Protein AF-A0A5K1DK89-F1 (afdb_monomer_lite)

InterPro domains:
  IPR008901 Alkaline ceramidase [PF05875] (11-75)
  IPR044219 Alkaline ceramidase, plant [PTHR46852] (2-75)

Sequence (75 aa):
MEDMVASTFWGPVTSTTEWCEKNYAHSPYIAEFYNTISNIPCIVLAFVGLVNALRQRFEKRFSVLHLSNMVLAIG

Structure (mmCIF, N/CA/C/O backbone):
data_AF-A0A5K1DK89-F1
#
_entry.id   AF-A0A5K1DK89-F1
#
loop_
_atom_site.group_PDB
_atom_site.id
_atom_site.type_symbol
_atom_site.label_atom_id
_atom_site.label_alt_id
_atom_site.label_comp_id
_atom_site.label_asym_id
_atom_site.label_entity_id
_atom_site.label_seq_id
_atom_site.pdbx_PDB_ins_code
_atom_site.Cartn_x
_atom_site.Cartn_y
_atom_site.Cartn_z
_atom_site.occupancy
_atom_site.B_iso_or_equiv
_atom_site.auth_seq_id
_atom_site.auth_comp_id
_atom_site.auth_asym_id
_atom_site.auth_atom_id
_atom_site.pdbx_PDB_model_num
ATOM 1 N N . MET A 1 1 ? 21.808 -9.407 -28.408 1.00 43.41 1 MET A N 1
ATOM 2 C CA . MET A 1 1 ? 21.190 -9.682 -27.100 1.00 43.41 1 MET A CA 1
ATOM 3 C C . MET A 1 1 ? 20.216 -8.551 -26.891 1.00 43.41 1 MET A C 1
ATOM 5 O O . MET A 1 1 ? 20.583 -7.533 -26.333 1.00 43.41 1 MET A O 1
ATOM 9 N N . GLU A 1 2 ? 19.061 -8.658 -27.544 1.00 40.59 2 GLU A N 1
ATOM 10 C CA . GLU A 1 2 ? 17.975 -7.705 -27.356 1.00 40.59 2 GLU A CA 1
ATOM 11 C C . GLU A 1 2 ? 17.558 -7.843 -25.899 1.00 40.59 2 GLU A C 1
ATOM 13 O O . GLU A 1 2 ? 16.988 -8.865 -25.510 1.00 40.59 2 GLU A O 1
ATOM 18 N N . ASP A 1 3 ? 17.917 -6.854 -25.084 1.00 51.22 3 ASP A N 1
ATOM 19 C CA . ASP A 1 3 ? 17.185 -6.572 -23.864 1.00 51.22 3 ASP A CA 1
ATOM 20 C C . ASP A 1 3 ? 15.745 -6.396 -24.320 1.00 51.22 3 ASP A C 1
ATOM 22 O O . ASP A 1 3 ? 15.377 -5.361 -24.877 1.00 51.22 3 ASP A O 1
ATOM 26 N N . MET A 1 4 ? 14.972 -7.482 -24.232 1.00 51.06 4 MET A N 1
ATOM 27 C CA . MET A 1 4 ? 13.548 -7.462 -24.481 1.00 51.06 4 MET A CA 1
ATOM 28 C C . MET A 1 4 ? 13.034 -6.338 -23.609 1.00 51.06 4 MET A C 1
ATOM 30 O O . MET A 1 4 ? 13.007 -6.465 -22.385 1.00 51.06 4 MET A O 1
ATOM 34 N N . VAL A 1 5 ? 12.700 -5.225 -24.257 1.00 55.81 5 VAL A N 1
ATOM 35 C CA . VAL A 1 5 ? 11.883 -4.165 -23.704 1.00 55.81 5 VAL A CA 1
ATOM 36 C C . VAL A 1 5 ? 10.596 -4.880 -23.327 1.00 55.81 5 VAL A C 1
ATOM 38 O O . VAL A 1 5 ? 9.674 -4.994 -24.132 1.00 55.81 5 VAL A O 1
ATOM 41 N N . ALA A 1 6 ? 10.568 -5.475 -22.132 1.00 55.56 6 ALA A N 1
ATOM 42 C CA . ALA A 1 6 ? 9.335 -5.846 -21.483 1.00 55.56 6 ALA A CA 1
ATOM 43 C C . ALA A 1 6 ? 8.515 -4.570 -21.579 1.00 55.56 6 ALA A C 1
ATOM 45 O O . ALA A 1 6 ? 9.003 -3.508 -21.196 1.00 55.56 6 ALA A O 1
ATOM 46 N N . SER A 1 7 ? 7.370 -4.637 -22.248 1.00 63.69 7 SER A N 1
ATOM 47 C CA . SER A 1 7 ? 6.534 -3.480 -22.528 1.00 63.69 7 SER A CA 1
ATOM 48 C C . SER A 1 7 ? 6.052 -2.910 -21.194 1.00 63.69 7 SER A C 1
ATOM 50 O O . SER A 1 7 ? 4.987 -3.292 -20.707 1.00 63.69 7 SER A O 1
ATOM 52 N N . THR A 1 8 ? 6.873 -2.082 -20.548 1.00 73.00 8 THR A N 1
ATOM 53 C CA . THR A 1 8 ? 6.550 -1.480 -19.264 1.00 73.00 8 THR A CA 1
ATOM 54 C C . THR A 1 8 ? 5.543 -0.385 -19.548 1.00 73.00 8 THR A C 1
ATOM 56 O O . THR A 1 8 ? 5.770 0.507 -20.366 1.00 73.00 8 THR A O 1
ATOM 59 N N . PHE A 1 9 ? 4.383 -0.467 -18.908 1.00 86.38 9 PHE A N 1
ATOM 60 C CA . PHE A 1 9 ? 3.349 0.540 -19.106 1.00 86.38 9 PHE A CA 1
ATOM 61 C C . PHE A 1 9 ? 3.780 1.915 -18.558 1.00 86.38 9 PHE A C 1
ATOM 63 O O . PHE A 1 9 ? 3.424 2.946 -19.121 1.00 86.38 9 PHE A O 1
ATOM 70 N N . TRP A 1 10 ? 4.580 1.931 -17.485 1.00 87.62 10 TRP A N 1
ATOM 71 C CA . TRP A 1 10 ? 4.933 3.141 -16.729 1.00 87.62 10 TRP A CA 1
ATOM 72 C C . TRP A 1 10 ? 6.252 3.812 -17.142 1.00 87.62 10 TRP A C 1
ATOM 74 O O . TRP A 1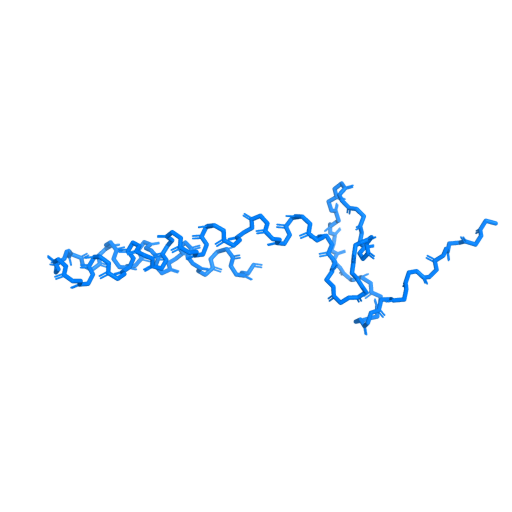 10 ? 6.615 4.835 -16.566 1.00 87.62 10 TRP A O 1
ATOM 84 N N . GLY A 1 11 ? 6.962 3.282 -18.143 1.00 86.25 11 GLY A N 1
ATOM 85 C CA . GLY A 1 11 ? 8.238 3.836 -18.605 1.00 86.25 11 GLY A CA 1
ATOM 86 C C . GLY A 1 11 ? 9.465 3.298 -17.848 1.00 86.25 11 GLY A C 1
ATOM 87 O O . GLY A 1 11 ? 9.421 2.172 -17.336 1.00 86.25 11 GLY A O 1
ATOM 88 N N . PRO A 1 12 ? 10.594 4.037 -17.848 1.00 87.38 12 PRO A N 1
ATOM 89 C CA . PRO A 1 12 ? 11.854 3.573 -17.274 1.00 87.38 12 PRO A CA 1
ATOM 90 C C . PRO A 1 12 ? 11.825 3.572 -15.741 1.00 87.38 12 PRO A C 1
ATOM 92 O O . PRO A 1 12 ? 11.237 4.449 -15.113 1.00 87.38 12 PRO A O 1
ATOM 95 N N . VAL A 1 13 ? 12.503 2.595 -15.141 1.00 88.19 13 VAL A N 1
ATOM 96 C CA . VAL A 1 13 ? 12.597 2.432 -13.685 1.00 88.19 13 VAL A CA 1
ATOM 97 C C . VAL A 1 13 ? 13.609 3.434 -13.115 1.00 88.19 13 VAL A C 1
ATOM 99 O O . VAL A 1 13 ? 14.747 3.490 -13.578 1.00 88.19 13 VAL A O 1
ATOM 102 N N . THR A 1 14 ? 13.193 4.244 -12.135 1.00 91.62 14 THR A N 1
ATOM 103 C CA . THR A 1 14 ? 14.024 5.295 -11.504 1.00 91.62 14 THR A CA 1
ATOM 104 C C . THR A 1 14 ? 14.317 5.041 -10.024 1.00 91.62 14 THR A C 1
ATOM 106 O O . THR A 1 14 ? 14.834 5.927 -9.342 1.00 91.62 14 THR A O 1
ATOM 109 N N . SER A 1 15 ? 13.939 3.880 -9.492 1.00 87.81 15 SER A N 1
ATOM 110 C CA . SER A 1 15 ? 14.232 3.486 -8.114 1.00 87.81 15 SER A CA 1
ATOM 111 C C . SER A 1 15 ? 15.733 3.305 -7.907 1.00 87.81 15 SER A C 1
ATOM 113 O O . SER A 1 15 ? 16.463 2.848 -8.783 1.00 87.81 15 SER A O 1
ATOM 115 N N . THR A 1 16 ? 16.209 3.680 -6.720 1.00 92.06 16 THR A N 1
ATOM 116 C CA . THR A 1 16 ? 17.626 3.540 -6.353 1.00 92.06 16 THR A CA 1
ATOM 117 C C . THR A 1 16 ? 18.025 2.075 -6.159 1.00 92.06 16 THR A C 1
ATOM 119 O O . THR A 1 16 ? 19.186 1.725 -6.361 1.00 92.06 16 THR A O 1
ATOM 122 N N . THR A 1 17 ? 17.069 1.232 -5.757 1.00 88.94 17 THR A N 1
ATOM 123 C CA . THR A 1 17 ? 17.284 -0.177 -5.422 1.00 88.94 17 THR A CA 1
ATOM 124 C C . THR A 1 17 ? 16.189 -1.028 -6.046 1.00 88.94 17 THR A C 1
ATOM 126 O O . THR A 1 17 ? 15.013 -0.785 -5.793 1.00 88.94 17 THR A O 1
ATOM 129 N N . GLU A 1 18 ? 16.605 -2.056 -6.777 1.00 90.56 18 GLU A N 1
ATOM 130 C CA . GLU A 1 18 ? 15.752 -3.116 -7.316 1.00 90.56 18 GLU A CA 1
ATOM 131 C C . GLU A 1 18 ? 15.979 -4.396 -6.512 1.00 90.56 18 GLU A C 1
ATOM 133 O O . GLU A 1 18 ? 17.115 -4.683 -6.109 1.00 90.56 18 GLU A O 1
ATOM 138 N N . TRP A 1 19 ? 14.927 -5.175 -6.273 1.00 88.75 19 TRP A N 1
ATOM 139 C CA . TRP A 1 19 ? 15.063 -6.444 -5.567 1.00 88.75 19 TRP A CA 1
ATOM 140 C C . TRP A 1 19 ? 15.431 -7.582 -6.532 1.00 88.75 19 TRP A C 1
ATOM 142 O O . TRP A 1 19 ? 15.710 -7.392 -7.713 1.00 88.75 19 TRP A O 1
ATOM 152 N N . CYS A 1 20 ? 15.498 -8.810 -6.009 1.00 93.62 20 CYS A N 1
ATOM 153 C CA . CYS A 1 20 ? 15.866 -9.992 -6.798 1.00 93.62 20 CYS A CA 1
ATOM 154 C C . CYS A 1 20 ? 14.800 -10.367 -7.853 1.00 93.62 20 CYS A C 1
ATOM 156 O O . CYS A 1 20 ? 15.106 -11.053 -8.831 1.00 93.62 20 CYS A O 1
ATOM 158 N N . GLU A 1 21 ? 13.542 -9.947 -7.664 1.00 93.12 21 GLU A N 1
ATOM 159 C CA . GLU A 1 21 ? 12.460 -10.219 -8.611 1.00 93.12 21 GLU A CA 1
ATOM 160 C C . GLU A 1 21 ? 12.581 -9.328 -9.856 1.00 93.12 21 GLU A C 1
ATOM 162 O O . GLU A 1 21 ? 12.822 -8.131 -9.770 1.00 93.12 21 GLU A O 1
ATOM 167 N N . LYS A 1 22 ? 12.392 -9.908 -11.046 1.00 91.00 22 LYS A N 1
ATOM 168 C CA . LYS A 1 22 ? 12.456 -9.147 -12.298 1.00 91.00 22 LYS A CA 1
ATOM 169 C C . LYS A 1 22 ? 11.230 -8.247 -12.465 1.00 91.00 22 LYS A C 1
ATOM 171 O O . LYS A 1 22 ? 10.091 -8.719 -12.422 1.00 91.00 22 LYS A O 1
ATOM 176 N N . ASN A 1 23 ? 11.469 -6.981 -12.795 1.00 91.62 23 ASN A N 1
ATOM 177 C CA . ASN A 1 23 ? 10.419 -6.031 -13.150 1.00 91.62 23 ASN A CA 1
ATOM 178 C C . ASN A 1 23 ? 9.570 -6.501 -14.336 1.00 91.62 23 ASN A C 1
ATOM 180 O O . ASN A 1 23 ? 10.099 -6.946 -15.354 1.00 91.62 23 ASN A O 1
ATOM 184 N N . TYR A 1 24 ? 8.248 -6.362 -14.204 1.00 89.81 24 TYR A N 1
ATOM 185 C CA . TYR A 1 24 ? 7.250 -6.633 -15.245 1.00 89.81 24 TYR A CA 1
ATOM 186 C C . TYR A 1 24 ? 7.286 -8.056 -15.839 1.00 89.81 24 TYR A C 1
ATOM 188 O O . TYR A 1 24 ? 6.770 -8.288 -16.931 1.00 89.81 24 TYR A O 1
ATOM 196 N N . ALA A 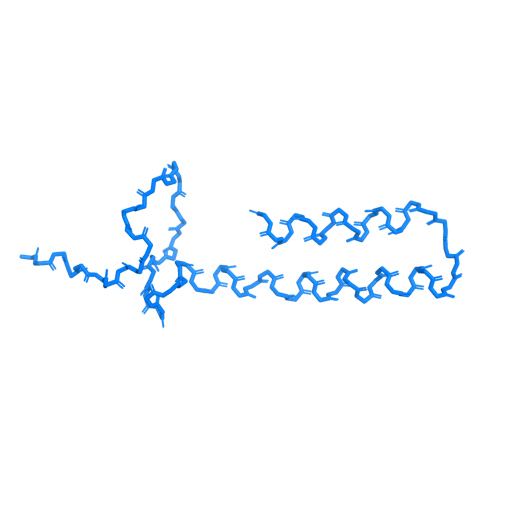1 25 ? 7.853 -9.039 -15.125 1.00 91.19 25 ALA A N 1
ATOM 197 C CA . ALA A 1 25 ? 7.974 -10.416 -15.616 1.00 91.19 25 ALA A CA 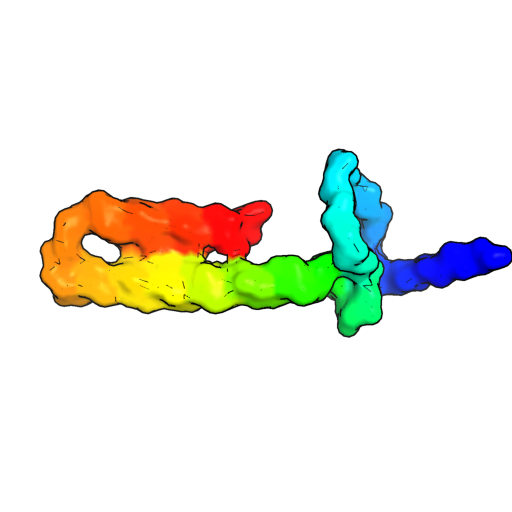1
ATOM 198 C C . ALA A 1 25 ? 6.624 -11.143 -15.769 1.00 91.19 25 ALA A C 1
ATOM 200 O O . ALA A 1 25 ? 6.493 -12.034 -16.607 1.00 91.19 25 ALA A O 1
ATOM 201 N N . HIS A 1 26 ? 5.627 -10.767 -14.962 1.00 91.31 26 HIS A N 1
ATOM 202 C CA . HIS A 1 26 ? 4.307 -11.409 -14.929 1.00 91.31 26 HIS A CA 1
ATOM 203 C C . HIS A 1 26 ? 3.166 -10.506 -15.410 1.00 91.31 26 HIS A C 1
ATOM 205 O O . HIS A 1 26 ? 2.104 -11.003 -15.776 1.00 91.31 26 HIS A O 1
ATOM 211 N N . SER A 1 27 ? 3.366 -9.187 -15.418 1.00 89.31 27 SER A N 1
ATOM 212 C CA . SER A 1 27 ? 2.373 -8.208 -15.858 1.00 89.31 27 SER A CA 1
ATOM 213 C C . SER A 1 27 ? 3.074 -6.966 -16.408 1.00 89.31 27 SER A C 1
ATOM 215 O O . SER A 1 27 ? 3.992 -6.476 -15.755 1.00 89.31 27 SER A O 1
ATOM 217 N N . PRO A 1 28 ? 2.626 -6.390 -17.540 1.00 89.06 28 PRO A N 1
ATOM 218 C CA . PRO A 1 28 ? 3.167 -5.129 -18.054 1.00 89.06 28 PRO A CA 1
ATOM 219 C C . PRO A 1 28 ? 2.771 -3.911 -17.198 1.00 89.06 28 PRO A C 1
ATOM 221 O O . PRO A 1 28 ? 3.307 -2.821 -17.393 1.00 89.06 28 PRO A O 1
ATOM 224 N N . TYR A 1 29 ? 1.845 -4.086 -16.245 1.00 91.00 29 TYR A N 1
ATOM 225 C CA . TYR A 1 29 ? 1.322 -3.017 -15.388 1.00 91.00 29 TYR A CA 1
ATOM 226 C C . TYR A 1 29 ? 1.943 -2.973 -13.990 1.00 91.00 29 TYR A C 1
ATOM 228 O O . TYR A 1 29 ? 1.924 -1.915 -13.366 1.00 91.00 29 TYR A O 1
ATOM 236 N N . ILE A 1 30 ? 2.449 -4.103 -13.485 1.00 92.88 30 ILE A N 1
ATOM 237 C CA . ILE A 1 30 ? 2.945 -4.246 -12.109 1.00 92.88 30 ILE A CA 1
ATOM 238 C C . ILE A 1 30 ? 4.389 -4.751 -12.165 1.00 92.88 30 ILE A C 1
ATOM 240 O O . ILE A 1 30 ? 4.642 -5.870 -12.620 1.00 92.88 30 ILE A O 1
ATOM 244 N N . ALA A 1 31 ? 5.319 -3.916 -11.705 1.00 92.62 31 ALA A N 1
ATOM 245 C CA . ALA A 1 31 ? 6.699 -4.306 -11.438 1.00 92.62 31 ALA A CA 1
ATOM 246 C C . ALA A 1 31 ? 6.764 -5.214 -10.198 1.00 92.62 31 ALA A C 1
ATOM 248 O O . ALA A 1 31 ? 5.907 -5.092 -9.328 1.00 92.62 31 ALA A O 1
ATOM 249 N N . GLU A 1 32 ? 7.739 -6.129 -10.142 1.00 93.75 32 GLU A N 1
ATOM 250 C CA . GLU A 1 32 ? 7.921 -7.090 -9.036 1.00 93.75 32 GLU A CA 1
ATOM 251 C C . GLU A 1 32 ? 6.588 -7.674 -8.512 1.00 93.75 32 GLU A C 1
ATOM 253 O O . GLU A 1 32 ? 6.082 -7.337 -7.435 1.00 93.75 32 GLU A O 1
ATOM 258 N N . PHE A 1 33 ? 5.945 -8.488 -9.348 1.00 94.69 33 PHE A N 1
ATOM 259 C CA . PHE A 1 33 ? 4.560 -8.913 -9.153 1.00 94.69 33 PHE A CA 1
ATOM 260 C C . PHE A 1 33 ? 4.341 -9.657 -7.831 1.00 94.69 33 PHE A C 1
ATOM 262 O O . PHE A 1 33 ? 3.363 -9.386 -7.128 1.00 94.69 33 PHE A O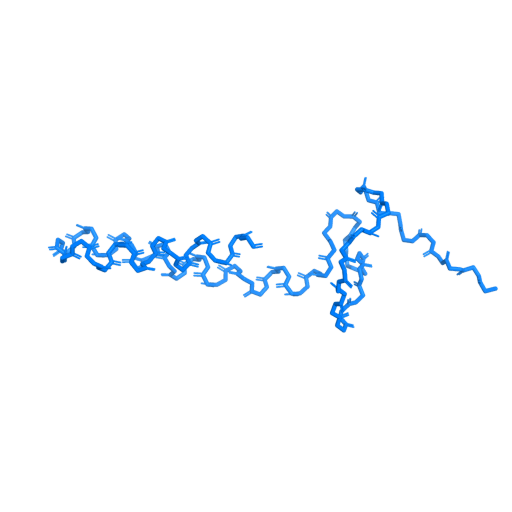 1
ATOM 269 N N . TYR A 1 34 ? 5.234 -10.580 -7.476 1.00 95.62 34 TYR A N 1
ATOM 270 C CA . TYR A 1 34 ? 5.109 -11.350 -6.244 1.00 95.62 34 TYR A CA 1
ATOM 271 C C . TYR A 1 34 ? 5.447 -10.518 -5.012 1.00 95.62 34 TYR A C 1
ATOM 273 O O . TYR A 1 34 ? 4.706 -10.605 -4.032 1.00 95.62 34 TYR A O 1
ATOM 281 N N . ASN A 1 35 ? 6.470 -9.664 -5.067 1.00 95.50 35 ASN A N 1
ATOM 282 C CA . ASN A 1 35 ? 6.752 -8.702 -4.002 1.00 95.50 35 ASN A CA 1
ATOM 283 C C . ASN A 1 35 ? 5.531 -7.806 -3.746 1.00 95.50 35 ASN A C 1
ATOM 285 O O . ASN A 1 35 ? 5.094 -7.674 -2.603 1.00 95.50 35 ASN A O 1
ATOM 289 N N . THR A 1 36 ? 4.894 -7.293 -4.802 1.00 95.88 36 THR A N 1
ATOM 290 C CA . THR A 1 36 ? 3.691 -6.454 -4.694 1.00 95.88 36 THR A CA 1
ATOM 291 C C . THR A 1 36 ? 2.510 -7.212 -4.079 1.00 95.88 36 THR A C 1
ATOM 293 O O . THR A 1 36 ? 1.913 -6.760 -3.101 1.00 95.88 36 THR A O 1
ATOM 296 N N . ILE A 1 37 ? 2.159 -8.388 -4.613 1.00 96.81 37 ILE A N 1
ATOM 297 C CA . ILE A 1 37 ? 1.002 -9.164 -4.134 1.00 96.81 37 ILE A CA 1
ATOM 298 C C . ILE A 1 37 ? 1.218 -9.704 -2.721 1.00 96.81 37 ILE A C 1
ATOM 300 O O . ILE A 1 37 ? 0.254 -9.832 -1.961 1.00 96.81 37 ILE A O 1
ATOM 304 N N . SER A 1 38 ? 2.463 -9.982 -2.336 1.00 96.44 38 SER A N 1
ATOM 305 C CA . SER A 1 38 ? 2.785 -10.458 -0.989 1.00 96.44 38 SER A CA 1
ATOM 306 C C . SER A 1 38 ? 2.404 -9.466 0.123 1.00 96.44 38 SER A C 1
ATOM 308 O O . SER A 1 38 ? 2.194 -9.895 1.256 1.00 96.44 38 SER A O 1
ATOM 310 N N . ASN A 1 39 ? 2.200 -8.178 -0.192 1.00 97.25 39 ASN A N 1
ATOM 311 C CA . ASN A 1 39 ? 1.699 -7.172 0.752 1.00 97.25 39 ASN A CA 1
ATOM 312 C C . ASN A 1 39 ? 0.177 -7.234 0.984 1.00 97.25 39 ASN A C 1
ATOM 314 O O . ASN A 1 39 ? -0.316 -6.734 1.999 1.00 97.25 39 ASN A O 1
ATOM 318 N N . ILE A 1 40 ? -0.594 -7.875 0.096 1.00 97.56 40 ILE A N 1
ATOM 319 C CA . ILE A 1 40 ? -2.064 -7.929 0.193 1.00 97.56 40 ILE A CA 1
ATOM 320 C C . ILE A 1 40 ? -2.537 -8.564 1.514 1.00 97.56 40 ILE A C 1
ATOM 322 O O . ILE A 1 40 ? -3.381 -7.957 2.180 1.00 97.56 40 ILE A O 1
ATOM 326 N N . PRO A 1 41 ? -2.017 -9.728 1.963 1.00 97.56 41 PRO A N 1
ATOM 327 C CA . PRO A 1 41 ? -2.384 -10.287 3.263 1.00 97.56 41 PRO A CA 1
ATOM 328 C C . PRO A 1 41 ? -2.130 -9.325 4.430 1.00 97.56 41 PRO A C 1
ATOM 330 O O . PRO A 1 41 ? -2.959 -9.247 5.336 1.00 97.56 41 PRO A O 1
ATOM 333 N N . 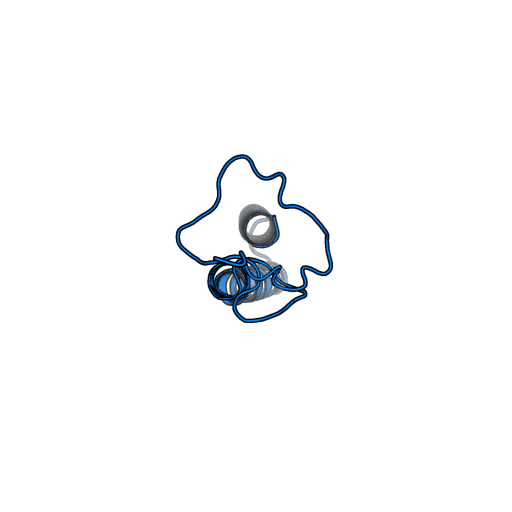CYS A 1 42 ? -1.038 -8.553 4.399 1.00 97.25 42 CYS A N 1
ATOM 334 C CA . CYS A 1 42 ? -0.728 -7.560 5.430 1.00 97.25 42 CYS A CA 1
ATOM 335 C C . CYS A 1 42 ? -1.794 -6.457 5.487 1.00 97.25 42 CYS A C 1
ATOM 337 O O . CYS A 1 42 ? -2.300 -6.153 6.569 1.00 97.25 42 CYS A O 1
ATOM 339 N N . ILE A 1 43 ? -2.196 -5.918 4.330 1.00 98.06 43 ILE A N 1
ATOM 340 C CA . ILE A 1 43 ? -3.264 -4.911 4.218 1.00 98.06 43 ILE A CA 1
ATOM 341 C C . ILE A 1 43 ? -4.592 -5.476 4.741 1.00 98.06 43 ILE A C 1
ATOM 343 O O . ILE A 1 43 ? -5.259 -4.844 5.562 1.00 98.06 43 ILE A O 1
ATOM 347 N N . VAL A 1 44 ? -4.968 -6.685 4.309 1.00 98.19 44 VAL A N 1
ATOM 348 C CA . VAL A 1 44 ? -6.237 -7.326 4.695 1.00 98.19 44 VAL A CA 1
ATOM 349 C C . VAL A 1 44 ? -6.287 -7.592 6.199 1.00 98.19 44 VAL A C 1
ATOM 351 O O . VAL A 1 44 ? -7.273 -7.250 6.853 1.00 98.19 44 VAL A O 1
ATOM 354 N N . LEU A 1 45 ? -5.228 -8.165 6.775 1.00 98.06 45 LEU A N 1
ATOM 355 C CA . LEU A 1 45 ? -5.171 -8.449 8.209 1.00 98.06 45 LEU A CA 1
ATOM 356 C C . LEU A 1 45 ? -5.150 -7.163 9.044 1.00 98.06 45 LEU A C 1
ATOM 358 O O . LEU A 1 45 ? -5.819 -7.102 10.078 1.00 98.06 45 LEU A O 1
ATOM 362 N N . ALA A 1 46 ? -4.448 -6.119 8.592 1.00 97.81 46 ALA A N 1
ATOM 363 C CA . ALA A 1 46 ? -4.469 -4.811 9.241 1.00 97.81 46 ALA A CA 1
ATOM 364 C C . ALA A 1 46 ? -5.875 -4.191 9.218 1.00 97.81 46 ALA A C 1
ATOM 366 O O . ALA A 1 46 ? -6.351 -3.708 10.246 1.00 97.81 46 ALA A O 1
ATOM 367 N N . PHE A 1 47 ? -6.581 -4.280 8.088 1.00 98.31 47 PHE A N 1
ATOM 368 C CA . PHE A 1 47 ? -7.957 -3.804 7.963 1.00 98.31 47 PHE A CA 1
ATOM 369 C C . PHE A 1 47 ? -8.925 -4.567 8.880 1.00 98.31 47 PHE A C 1
ATOM 371 O O . PHE A 1 47 ? -9.693 -3.949 9.620 1.00 98.31 47 PHE A O 1
ATOM 378 N N . VAL A 1 48 ? -8.858 -5.903 8.901 1.00 98.12 48 VAL A N 1
ATOM 379 C CA . VAL A 1 48 ? -9.669 -6.733 9.809 1.00 98.12 48 VAL A CA 1
ATOM 380 C C . VAL A 1 48 ? -9.378 -6.387 11.272 1.00 98.12 48 VAL A C 1
ATOM 382 O O . VAL A 1 48 ? -10.308 -6.230 12.068 1.00 98.12 48 VAL A O 1
ATOM 385 N N . GLY A 1 49 ? -8.103 -6.211 11.626 1.00 97.62 49 GLY A N 1
ATOM 386 C CA . GLY A 1 49 ? -7.682 -5.784 12.958 1.00 97.62 49 GLY A CA 1
ATOM 387 C C . GLY A 1 49 ? -8.258 -4.422 13.349 1.00 97.62 49 GLY A C 1
ATOM 388 O O . GLY A 1 49 ? -8.825 -4.279 14.433 1.00 97.62 49 GLY A O 1
ATOM 389 N N . LEU A 1 50 ? -8.212 -3.442 12.441 1.00 98.00 50 LEU A N 1
ATOM 390 C CA . LEU A 1 50 ? -8.800 -2.120 12.652 1.00 98.00 50 LEU A CA 1
ATOM 391 C C . LEU A 1 50 ? -10.313 -2.203 12.887 1.00 98.00 50 LEU A C 1
ATOM 393 O O . LEU A 1 50 ? -10.815 -1.639 13.862 1.00 98.00 50 LEU A O 1
ATOM 397 N N . VAL A 1 51 ? -11.038 -2.927 12.029 1.00 98.19 51 VAL A N 1
ATOM 398 C CA . VAL A 1 51 ? -12.491 -3.119 12.158 1.00 98.19 51 VAL A CA 1
ATOM 399 C C . VAL A 1 51 ? -12.829 -3.758 13.505 1.00 98.19 51 VAL A C 1
ATOM 401 O O . VAL A 1 51 ? -13.728 -3.286 14.203 1.00 98.19 51 VAL A O 1
ATOM 404 N N . ASN A 1 52 ? -12.087 -4.785 13.919 1.00 97.88 52 ASN A N 1
ATOM 405 C CA . ASN A 1 52 ? -12.301 -5.440 15.206 1.00 97.88 52 ASN A CA 1
ATOM 406 C C . ASN A 1 52 ? -11.989 -4.520 16.394 1.00 97.88 52 ASN A C 1
ATOM 408 O O . ASN A 1 52 ? -12.789 -4.471 17.330 1.00 97.88 52 ASN A O 1
ATOM 412 N N . ALA A 1 53 ? -10.900 -3.749 16.344 1.00 97.38 53 ALA A N 1
ATOM 413 C CA . ALA A 1 53 ? -10.544 -2.794 17.393 1.00 97.38 53 ALA A CA 1
ATOM 414 C C . ALA A 1 53 ? -11.622 -1.714 17.580 1.00 97.38 53 ALA A C 1
ATOM 416 O O . ALA A 1 53 ? -11.968 -1.364 18.710 1.00 97.38 53 ALA A O 1
ATOM 417 N N . LEU A 1 54 ? -12.205 -1.227 16.478 1.00 97.00 54 LEU A N 1
ATOM 418 C CA . LEU A 1 54 ? -13.308 -0.266 16.516 1.00 97.00 54 LEU A CA 1
ATOM 419 C C . LEU A 1 54 ? -14.600 -0.895 17.055 1.00 97.00 54 LEU A C 1
ATOM 421 O O . LEU A 1 54 ? -15.262 -0.295 17.902 1.00 97.00 54 LEU A O 1
ATOM 425 N N . ARG A 1 55 ? -14.944 -2.114 16.613 1.00 97.62 55 ARG A N 1
ATOM 426 C CA . ARG A 1 55 ? -16.147 -2.841 17.061 1.00 97.62 55 ARG A CA 1
ATOM 427 C C . ARG A 1 55 ? -16.113 -3.174 18.550 1.00 97.62 55 ARG A C 1
ATOM 429 O O . ARG A 1 55 ? -17.127 -3.029 19.223 1.00 97.62 55 ARG A O 1
ATOM 436 N N . GLN A 1 56 ? -14.958 -3.598 19.058 1.00 97.38 56 GLN A N 1
ATOM 437 C CA . GLN A 1 56 ? -14.764 -3.965 20.465 1.00 97.38 56 GLN A CA 1
ATOM 438 C C . GLN A 1 56 ? -14.449 -2.753 21.357 1.00 97.38 56 GLN A C 1
ATOM 440 O O . GLN A 1 56 ? -14.293 -2.910 22.564 1.00 97.38 56 GLN A O 1
ATOM 445 N N . ARG A 1 57 ? -14.388 -1.540 20.780 1.00 95.56 57 ARG A N 1
ATOM 446 C CA . ARG A 1 57 ? -14.060 -0.282 21.473 1.00 95.56 57 ARG A CA 1
ATOM 447 C C . ARG A 1 57 ? -12.755 -0.364 22.268 1.00 95.56 57 ARG A C 1
ATOM 449 O O . ARG A 1 57 ? -12.661 0.167 23.373 1.00 95.56 57 ARG A O 1
ATOM 456 N N . PHE A 1 58 ? -11.745 -1.003 21.686 1.00 95.69 58 PHE A N 1
ATOM 457 C CA . PHE A 1 58 ? -10.407 -0.979 22.256 1.00 95.69 58 PHE A CA 1
ATOM 458 C C . PHE A 1 58 ? -9.835 0.439 22.275 1.00 95.69 58 PHE A C 1
ATOM 460 O O . PHE A 1 58 ? -10.307 1.358 21.597 1.00 95.69 58 PHE A O 1
ATOM 467 N N . GLU A 1 59 ? -8.794 0.617 23.081 1.00 96.75 59 GLU A N 1
ATOM 468 C CA . GLU A 1 59 ? -8.078 1.880 23.171 1.00 96.75 59 GLU A CA 1
ATOM 469 C C . GLU A 1 59 ? -7.549 2.307 21.800 1.00 96.75 59 GLU A C 1
ATOM 471 O O . GLU A 1 59 ? -7.114 1.491 20.982 1.00 96.75 59 GLU A O 1
ATOM 476 N N . LYS A 1 60 ? -7.521 3.621 21.569 1.00 94.88 60 LYS A N 1
ATOM 477 C CA . LYS A 1 60 ? -7.153 4.204 20.272 1.00 94.88 60 LYS A CA 1
ATOM 478 C C . LYS A 1 60 ? -5.767 3.779 19.779 1.00 94.88 60 LYS A C 1
ATOM 480 O O . LYS A 1 60 ? -5.560 3.736 18.570 1.00 94.88 60 LYS A O 1
ATOM 485 N N . ARG A 1 61 ? -4.855 3.395 20.684 1.00 97.25 61 ARG A N 1
ATOM 486 C CA . ARG A 1 61 ? -3.528 2.858 20.335 1.00 97.25 61 ARG A CA 1
ATOM 487 C C . ARG A 1 61 ? -3.591 1.651 19.393 1.00 97.25 61 ARG A C 1
ATOM 489 O O . ARG A 1 61 ? -2.771 1.562 18.489 1.00 97.25 61 ARG A O 1
ATOM 496 N N . PHE A 1 62 ? -4.590 0.778 19.537 1.00 96.38 62 PHE A N 1
ATOM 497 C CA . PHE A 1 62 ? -4.754 -0.381 18.653 1.00 96.38 62 PHE A CA 1
ATOM 498 C C . PHE A 1 62 ? -5.238 0.023 17.259 1.00 96.38 62 PHE A C 1
ATOM 500 O O . PHE A 1 62 ? -4.769 -0.514 16.260 1.00 96.38 62 PHE A O 1
ATOM 507 N N . SER A 1 63 ? -6.128 1.015 17.166 1.00 96.88 6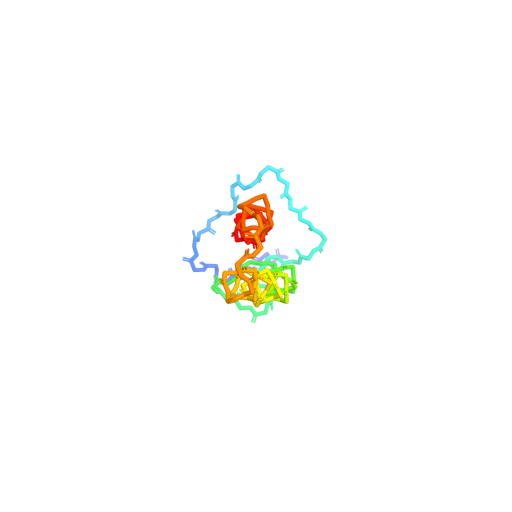3 SER A N 1
ATOM 508 C CA . SER A 1 63 ? -6.540 1.564 15.870 1.00 96.88 63 SER A CA 1
ATOM 509 C C . SER A 1 63 ? -5.373 2.238 15.147 1.00 96.88 63 SER A C 1
ATOM 511 O O . SER A 1 63 ? -5.210 2.026 13.950 1.00 96.88 63 SER A O 1
ATOM 513 N N . VAL A 1 64 ? -4.544 3.002 15.870 1.00 97.94 64 VAL A N 1
ATOM 514 C CA . VAL A 1 64 ? -3.334 3.626 15.307 1.00 97.94 64 VAL A CA 1
ATOM 515 C C . VAL A 1 64 ? -2.368 2.557 14.801 1.00 97.94 64 VAL A C 1
ATOM 517 O O . VAL A 1 64 ? -1.938 2.650 13.660 1.00 97.94 64 VAL A O 1
ATOM 520 N N . LEU A 1 65 ? -2.107 1.505 15.585 1.00 97.81 65 LEU A N 1
ATOM 521 C CA . LEU A 1 65 ? -1.252 0.387 15.174 1.00 97.81 65 LEU A CA 1
ATOM 522 C C . LEU A 1 65 ? -1.710 -0.243 13.848 1.00 97.81 65 LEU A C 1
ATOM 524 O O . LEU A 1 65 ? -0.911 -0.406 12.927 1.00 97.81 65 LEU A O 1
ATOM 528 N N . HIS A 1 66 ? -2.996 -0.584 13.734 1.00 98.00 66 HIS A N 1
ATOM 529 C CA . HIS A 1 66 ? -3.521 -1.206 12.518 1.00 98.00 66 HIS A CA 1
ATOM 530 C C . HIS A 1 66 ? -3.508 -0.256 11.314 1.00 98.00 66 HIS A C 1
ATOM 532 O O . HIS A 1 66 ? -3.189 -0.688 10.209 1.00 98.00 66 HIS A O 1
ATOM 538 N N . LEU A 1 67 ? -3.790 1.034 11.520 1.00 97.62 67 LEU A N 1
ATOM 539 C CA . LEU A 1 67 ? -3.663 2.046 10.469 1.00 97.62 67 LEU A CA 1
ATOM 540 C C . LEU A 1 67 ? -2.212 2.195 10.000 1.00 97.62 67 LEU A C 1
ATOM 542 O O . LEU A 1 67 ? -1.970 2.214 8.797 1.00 97.62 67 LEU A O 1
ATOM 546 N N . SER A 1 68 ? -1.249 2.243 10.922 1.00 97.88 68 SER A N 1
ATOM 547 C CA . SER A 1 68 ? 0.176 2.330 10.591 1.00 97.88 68 SER A CA 1
ATOM 548 C C . SER A 1 68 ? 0.649 1.131 9.769 1.00 97.88 68 SER A C 1
ATOM 550 O O . SER A 1 68 ? 1.308 1.323 8.752 1.00 97.88 68 SER A O 1
ATOM 552 N N . ASN A 1 69 ? 0.264 -0.092 10.148 1.00 97.56 69 ASN A N 1
ATOM 553 C CA . ASN A 1 69 ? 0.620 -1.294 9.386 1.00 97.56 69 ASN A CA 1
ATOM 554 C C . ASN A 1 69 ? 0.011 -1.296 7.979 1.00 97.56 69 ASN A C 1
ATOM 556 O O . ASN A 1 69 ? 0.647 -1.746 7.032 1.00 97.56 69 ASN A O 1
ATOM 560 N N . MET A 1 70 ? -1.212 -0.783 7.833 1.00 97.44 70 MET A N 1
ATOM 561 C CA . MET A 1 70 ? -1.864 -0.674 6.531 1.00 97.44 70 MET A CA 1
ATOM 562 C C . MET A 1 70 ? -1.158 0.346 5.630 1.00 97.44 70 MET A C 1
ATOM 564 O O . MET A 1 70 ? -0.943 0.059 4.460 1.00 97.44 70 MET A O 1
ATOM 568 N N . VAL A 1 71 ? -0.754 1.500 6.174 1.00 97.44 71 VAL A N 1
ATOM 569 C CA . VAL A 1 71 ? 0.021 2.512 5.434 1.00 97.44 71 VAL A CA 1
ATOM 570 C C . VAL A 1 71 ? 1.375 1.954 4.995 1.00 97.44 71 VAL A C 1
ATOM 572 O O . VAL A 1 71 ? 1.745 2.136 3.841 1.00 97.44 71 VAL A O 1
ATOM 575 N N . LEU A 1 72 ? 2.074 1.231 5.876 1.00 97.06 72 LEU A N 1
ATOM 576 C CA . LEU A 1 72 ? 3.368 0.613 5.565 1.00 97.06 72 LEU A CA 1
ATOM 577 C C . LEU A 1 72 ? 3.278 -0.449 4.462 1.00 97.06 72 LEU A C 1
ATOM 579 O O . LEU A 1 72 ? 4.220 -0.611 3.710 1.00 97.06 72 LEU A O 1
ATOM 583 N N . ALA A 1 73 ? 2.178 -1.199 4.379 1.00 96.25 73 ALA A N 1
ATOM 584 C CA . ALA A 1 73 ? 2.022 -2.236 3.359 1.00 96.25 73 ALA A CA 1
ATOM 585 C C . ALA A 1 73 ? 1.561 -1.686 1.994 1.00 96.25 73 ALA A C 1
ATOM 587 O O . ALA A 1 73 ? 1.623 -2.401 0.997 1.00 96.25 73 ALA A O 1
ATOM 588 N N . ILE A 1 74 ? 1.044 -0.453 1.955 1.00 95.69 74 ILE A N 1
ATOM 589 C CA . ILE A 1 74 ? 0.616 0.225 0.721 1.00 95.69 74 ILE A CA 1
ATOM 590 C C . ILE A 1 74 ? 1.770 1.007 0.083 1.00 95.69 74 ILE A C 1
ATOM 592 O O . ILE A 1 74 ? 1.811 1.106 -1.143 1.00 95.69 74 ILE A O 1
ATOM 596 N N . GLY A 1 75 ? 2.631 1.616 0.905 1.00 87.75 75 GLY A N 1
ATOM 597 C CA . GLY A 1 75 ? 3.754 2.453 0.468 1.00 87.75 75 GLY A CA 1
ATOM 598 C C . GLY A 1 75 ? 5.056 1.683 0.361 1.00 87.75 75 GLY A C 1
ATOM 599 O O . GLY A 1 75 ? 5.815 1.999 -0.577 1.00 87.75 75 GLY A O 1
#

pLDDT: mean 90.22, std 13.29, range [40.59, 98.31]

Radius of gyration: 17.46 Å; chains: 1; bounding box: 37×17×50 Å

Secondary structure (DSSP, 8-state):
--------TT-S---S---SSPTTSS-SS-SSHHHHHHTHHHHHHHHHHHHHHHHTT--HHHHHHHHHHHHHHH-

Organism: NCBI:txid210225

Foldseek 3Di:
DPPPPLLAPVDDDDDPDDDPAAQCPPHSDGTRVCLLVVLVVQLVVLVVQLVVCVVVVPDCVSNVVSVVSNVVSVD